Protein AF-A0A2V9QBA8-F1 (afdb_monomer_lite)

Radius of gyration: 18.26 Å; chains: 1; bounding box: 28×18×67 Å

Sequence (80 aa):
MVWIGNSGEAQTRMLTFIDTRVVELKLQWLNEKLVYGSVWWGRIVATDFIFDVQRGTFIYREMADCGAVVQPCQRGGDFR

Structure (mmCIF, N/CA/C/O backbone):
data_AF-A0A2V9QBA8-F1
#
_entry.id   AF-A0A2V9QBA8-F1
#
loop_
_atom_site.group_PDB
_atom_site.id
_atom_site.type_symbol
_atom_site.label_atom_id
_atom_site.label_alt_id
_atom_site.label_comp_id
_atom_site.label_asym_id
_atom_site.label_entity_id
_atom_site.label_seq_id
_atom_site.pdbx_PDB_ins_code
_atom_site.Cartn_x
_atom_site.Cartn_y
_atom_site.Cartn_z
_atom_site.occupancy
_atom_site.B_iso_or_equiv
_atom_site.auth_seq_id
_atom_site.auth_comp_id
_atom_site.auth_asym_id
_atom_site.auth_atom_id
_atom_site.pdbx_PDB_model_num
ATOM 1 N N . MET A 1 1 ? 7.418 -0.641 7.949 1.00 63.47 1 MET A N 1
ATOM 2 C CA . MET A 1 1 ? 6.153 -0.893 8.679 1.00 63.47 1 MET A CA 1
ATOM 3 C C . MET A 1 1 ? 5.443 0.434 8.835 1.00 63.47 1 MET A C 1
ATOM 5 O O . MET A 1 1 ? 6.109 1.386 9.223 1.00 63.47 1 MET A O 1
ATOM 9 N N . VAL A 1 2 ? 4.149 0.512 8.513 1.00 76.81 2 VAL A N 1
ATOM 10 C CA . VAL A 1 2 ? 3.358 1.734 8.716 1.00 76.81 2 VAL A CA 1
ATOM 11 C C . VAL A 1 2 ? 2.042 1.432 9.420 1.00 76.81 2 VAL A C 1
ATOM 13 O O . VAL A 1 2 ? 1.361 0.459 9.097 1.00 76.81 2 VAL A O 1
ATOM 16 N N . TRP A 1 3 ? 1.706 2.289 10.380 1.00 74.50 3 TRP A N 1
ATOM 17 C CA . TRP A 1 3 ? 0.454 2.267 11.123 1.00 74.50 3 TRP A CA 1
ATOM 18 C C . TRP A 1 3 ? -0.513 3.288 10.532 1.00 74.50 3 TRP A C 1
ATOM 20 O O . TRP A 1 3 ? -0.152 4.447 10.337 1.00 74.50 3 TRP A O 1
ATOM 30 N N . ILE A 1 4 ? -1.736 2.853 10.249 1.00 75.69 4 ILE A N 1
ATOM 31 C CA . ILE A 1 4 ? -2.810 3.683 9.703 1.00 75.69 4 ILE A CA 1
ATOM 32 C C . ILE A 1 4 ? -4.004 3.570 10.647 1.00 75.69 4 ILE A C 1
ATOM 34 O O . ILE A 1 4 ? -4.443 2.465 10.956 1.00 75.69 4 ILE A O 1
ATOM 38 N N . GLY A 1 5 ? -4.536 4.698 11.109 1.00 66.00 5 GLY A N 1
ATOM 39 C CA . GLY A 1 5 ? -5.696 4.723 11.997 1.00 66.00 5 GLY A CA 1
ATOM 40 C C . GLY A 1 5 ? -6.426 6.059 11.943 1.00 66.00 5 GLY A C 1
ATOM 41 O O . GLY A 1 5 ? -5.820 7.085 11.638 1.00 66.00 5 GLY A O 1
ATOM 42 N N . ASN A 1 6 ? -7.728 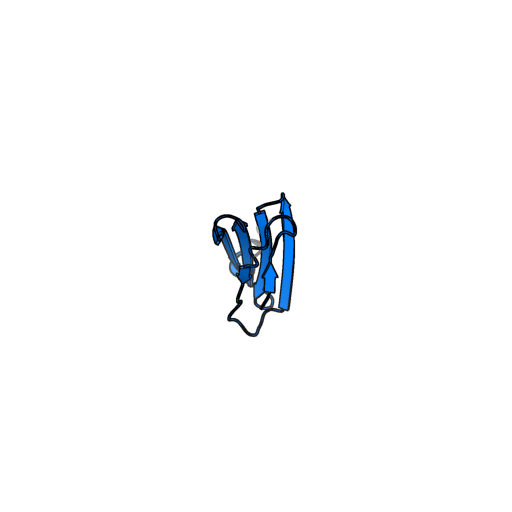6.027 12.228 1.00 64.31 6 ASN A N 1
ATOM 43 C CA . ASN A 1 6 ? -8.585 7.205 12.361 1.00 64.31 6 ASN A CA 1
ATOM 44 C C . ASN A 1 6 ? -8.855 7.461 13.861 1.00 64.31 6 ASN A C 1
ATOM 46 O O . ASN A 1 6 ? -9.054 6.513 14.620 1.00 64.31 6 ASN A O 1
ATOM 50 N N . SER A 1 7 ? -8.832 8.722 14.308 1.00 62.91 7 SER A N 1
ATOM 51 C CA . SER A 1 7 ? -8.933 9.092 15.730 1.00 62.91 7 SER A CA 1
ATOM 52 C C . SER A 1 7 ? -10.338 8.946 16.325 1.00 62.91 7 SER A C 1
ATOM 54 O O . SER A 1 7 ? -10.476 9.019 17.542 1.00 62.91 7 SER A O 1
ATOM 56 N N . GLY A 1 8 ? -11.375 8.779 15.495 1.00 61.62 8 GLY A N 1
ATOM 57 C CA . GLY A 1 8 ? -12.771 8.689 15.947 1.00 61.62 8 GLY A CA 1
ATOM 58 C C . GLY A 1 8 ? -13.179 7.324 16.513 1.00 61.62 8 GLY A C 1
ATOM 59 O O . GLY A 1 8 ? -14.088 7.250 17.332 1.00 61.62 8 GLY A O 1
ATOM 60 N N . GLU A 1 9 ? -12.500 6.249 16.108 1.00 57.94 9 GLU A N 1
ATOM 61 C CA . GLU A 1 9 ? -12.775 4.879 16.544 1.00 57.94 9 GLU A CA 1
ATOM 62 C C . GLU A 1 9 ? -11.484 4.071 16.338 1.00 57.94 9 GLU A C 1
ATOM 64 O O . GLU A 1 9 ? -11.009 3.924 15.214 1.00 57.94 9 GLU A O 1
ATOM 69 N N . ALA A 1 10 ? -10.855 3.638 17.432 1.00 55.59 10 ALA A N 1
ATOM 70 C CA . ALA A 1 10 ? -9.444 3.242 17.530 1.00 55.59 10 ALA A CA 1
ATOM 71 C C . ALA A 1 10 ? -9.065 1.914 16.830 1.00 55.59 10 ALA A C 1
ATOM 73 O O . ALA A 1 10 ? -8.411 1.052 17.418 1.00 55.59 10 ALA A O 1
ATOM 74 N N . GLN A 1 11 ? -9.459 1.710 15.574 1.00 65.06 11 GLN A N 1
ATOM 75 C CA . GLN A 1 11 ? -8.976 0.591 14.772 1.00 65.06 11 GLN A CA 1
ATOM 76 C C . GLN A 1 11 ? -7.702 0.992 14.034 1.00 65.06 11 GLN A C 1
ATOM 78 O O . GLN A 1 11 ? -7.722 1.444 12.890 1.00 65.06 11 GLN A O 1
ATOM 83 N N . THR A 1 12 ? -6.569 0.803 14.704 1.00 68.12 12 THR A N 1
ATOM 84 C CA . THR A 1 12 ? -5.257 0.911 14.068 1.00 68.12 12 THR A CA 1
ATOM 85 C C . THR A 1 12 ? -5.009 -0.333 13.217 1.00 68.12 12 THR A C 1
ATOM 87 O O . THR A 1 12 ? -5.111 -1.468 13.690 1.00 68.12 12 THR A O 1
ATOM 90 N N . ARG A 1 13 ? -4.668 -0.136 11.945 1.00 76.12 13 ARG A N 1
ATOM 91 C CA . ARG A 1 13 ? -4.280 -1.189 11.006 1.00 76.12 13 ARG A CA 1
ATOM 92 C C . ARG A 1 13 ? -2.801 -1.057 10.670 1.00 76.12 13 ARG A C 1
ATOM 94 O O . ARG A 1 13 ? -2.279 0.046 10.514 1.00 76.12 13 ARG A O 1
ATOM 101 N N . MET A 1 14 ? -2.128 -2.198 10.577 1.00 79.50 14 MET A N 1
ATOM 102 C CA . MET A 1 14 ? -0.710 -2.269 10.247 1.00 79.50 14 MET A CA 1
ATOM 103 C C . MET A 1 14 ? -0.546 -2.721 8.802 1.00 79.50 14 MET A C 1
ATOM 105 O O . MET A 1 14 ? -1.015 -3.796 8.432 1.00 79.50 14 MET A O 1
ATOM 109 N N . LEU A 1 15 ? 0.154 -1.916 8.005 1.00 80.94 15 LEU A N 1
ATOM 110 C CA . LEU A 1 15 ? 0.640 -2.318 6.693 1.00 80.94 15 LEU A CA 1
ATOM 111 C C . LEU A 1 15 ? 2.127 -2.670 6.784 1.00 80.94 15 LEU A C 1
ATOM 113 O O . LEU A 1 15 ? 2.971 -1.872 7.218 1.00 80.94 15 LEU A O 1
ATOM 117 N N . THR A 1 16 ? 2.444 -3.886 6.347 1.00 79.81 16 THR A N 1
ATOM 118 C CA . THR A 1 16 ? 3.812 -4.402 6.291 1.00 79.81 16 THR A CA 1
ATOM 119 C C . THR A 1 16 ? 4.257 -4.492 4.840 1.00 79.81 16 THR A C 1
ATOM 121 O O . THR A 1 16 ? 3.664 -5.211 4.041 1.00 79.81 16 THR A O 1
ATOM 124 N N . PHE A 1 17 ? 5.330 -3.776 4.520 1.00 79.56 17 PHE A N 1
ATOM 125 C CA . PHE A 1 17 ? 6.032 -3.867 3.244 1.00 79.56 17 PHE A CA 1
ATOM 126 C C . PHE A 1 17 ? 7.235 -4.793 3.459 1.00 79.56 17 PHE A C 1
ATOM 128 O O . PHE A 1 17 ? 8.028 -4.546 4.366 1.00 79.56 17 PHE A O 1
ATOM 135 N N . ILE A 1 18 ? 7.310 -5.892 2.701 1.00 73.12 18 ILE A N 1
ATOM 136 C CA . ILE A 1 18 ? 8.269 -6.992 2.937 1.00 73.12 18 ILE A CA 1
ATOM 137 C C . ILE A 1 18 ? 9.586 -6.782 2.161 1.00 73.12 18 ILE A C 1
ATOM 139 O O . ILE A 1 18 ? 10.574 -7.461 2.423 1.00 73.12 18 ILE A O 1
ATOM 143 N N . ASP A 1 19 ? 9.640 -5.808 1.249 1.00 70.69 19 ASP A N 1
ATOM 144 C CA . ASP A 1 19 ? 10.849 -5.505 0.479 1.00 70.69 19 ASP A CA 1
ATOM 145 C C . ASP A 1 19 ? 11.753 -4.497 1.211 1.00 70.69 19 ASP A C 1
ATOM 147 O O . ASP A 1 19 ? 11.295 -3.475 1.728 1.00 70.69 19 ASP A O 1
ATOM 151 N N . THR A 1 20 ? 13.053 -4.779 1.238 1.00 60.88 20 THR A N 1
ATOM 152 C CA . THR A 1 20 ? 14.089 -3.948 1.866 1.00 60.88 20 THR A CA 1
ATOM 153 C C . THR A 1 20 ? 14.552 -2.780 0.990 1.00 60.88 20 THR A C 1
ATOM 155 O O . THR A 1 20 ? 15.342 -1.959 1.451 1.00 60.88 20 THR A O 1
ATOM 158 N N . ARG A 1 21 ? 14.063 -2.667 -0.253 1.00 69.56 21 ARG A N 1
ATOM 159 C CA . ARG A 1 21 ? 14.417 -1.616 -1.223 1.00 69.56 21 ARG A CA 1
ATOM 160 C C . ARG A 1 21 ? 13.339 -0.552 -1.401 1.00 69.56 21 ARG A C 1
ATOM 162 O O . ARG A 1 21 ? 13.316 0.109 -2.437 1.00 69.56 21 ARG A O 1
ATOM 169 N N . VAL A 1 22 ? 12.440 -0.382 -0.432 1.00 71.62 22 VAL A N 1
ATOM 170 C CA . VAL A 1 22 ? 11.506 0.752 -0.458 1.00 71.62 22 VAL A CA 1
ATOM 171 C C . VAL A 1 22 ? 12.322 2.042 -0.443 1.00 71.62 22 VAL A C 1
ATOM 173 O O . VAL A 1 22 ? 12.960 2.367 0.556 1.00 71.62 22 VAL A O 1
ATOM 176 N N . VAL A 1 23 ? 12.323 2.748 -1.569 1.00 77.50 23 VAL A N 1
ATOM 177 C CA . VAL A 1 23 ? 13.010 4.035 -1.726 1.00 77.50 23 VAL A CA 1
ATOM 178 C C . VAL A 1 23 ? 12.121 5.151 -1.212 1.00 77.50 23 VAL A C 1
ATOM 180 O O . VAL A 1 23 ? 12.584 6.046 -0.514 1.00 77.50 23 VAL A O 1
ATOM 183 N N . GLU A 1 24 ? 10.832 5.073 -1.527 1.00 84.69 24 GLU A N 1
ATOM 184 C CA . GLU A 1 24 ? 9.867 6.093 -1.162 1.00 84.69 24 GLU A CA 1
ATOM 185 C C . GLU A 1 24 ? 8.516 5.455 -0.855 1.00 84.69 24 GLU A C 1
ATOM 187 O O . GLU A 1 24 ? 8.084 4.506 -1.514 1.00 84.69 24 GLU A O 1
ATOM 192 N N . LEU A 1 25 ? 7.853 5.987 0.168 1.00 88.00 25 LEU A N 1
ATOM 193 C CA . LEU A 1 25 ? 6.486 5.647 0.518 1.00 88.00 25 LEU A CA 1
ATOM 194 C C . LEU A 1 25 ? 5.692 6.939 0.667 1.00 88.00 25 LEU A C 1
ATOM 196 O O . LEU A 1 25 ? 5.959 7.740 1.563 1.00 88.00 25 LEU A O 1
ATOM 200 N N . LYS A 1 26 ? 4.676 7.104 -0.175 1.00 91.06 26 LYS A N 1
ATOM 201 C CA . LYS A 1 26 ? 3.708 8.191 -0.079 1.00 91.06 26 LYS A CA 1
ATOM 202 C C . LYS A 1 26 ? 2.389 7.642 0.437 1.00 91.06 26 LYS A C 1
ATOM 204 O O . LYS A 1 26 ? 1.899 6.639 -0.072 1.00 91.06 26 LYS A O 1
ATOM 209 N N . LEU A 1 27 ? 1.807 8.314 1.424 1.00 91.69 27 LEU A N 1
ATOM 210 C CA . LEU A 1 27 ? 0.488 7.995 1.965 1.00 91.69 27 LEU A CA 1
ATOM 211 C C . LEU A 1 27 ? -0.353 9.261 2.040 1.00 91.69 27 LEU A C 1
ATOM 213 O O . LEU A 1 27 ? 0.130 10.307 2.473 1.00 91.69 27 LEU A O 1
ATOM 217 N N . GLN A 1 28 ? -1.610 9.160 1.625 1.00 93.38 28 GLN A N 1
ATOM 218 C CA . GLN A 1 28 ? -2.544 10.275 1.629 1.00 93.38 28 GLN A CA 1
ATOM 219 C C . GLN A 1 28 ? -3.958 9.775 1.919 1.00 93.38 28 GLN A C 1
ATOM 221 O O . GLN A 1 28 ? -4.448 8.852 1.272 1.00 93.38 28 GLN A O 1
ATOM 226 N N . TRP A 1 29 ? -4.634 10.408 2.874 1.00 93.06 29 TRP A N 1
ATOM 227 C CA . TRP A 1 29 ? -6.062 10.188 3.080 1.00 93.06 29 TRP A CA 1
ATOM 228 C C . TRP A 1 29 ? -6.845 10.740 1.888 1.00 93.06 29 TRP A C 1
ATOM 230 O O . TRP A 1 29 ? -6.675 11.901 1.515 1.00 93.06 29 TRP A O 1
ATOM 240 N N . LEU A 1 30 ? -7.691 9.903 1.287 1.00 93.25 30 LEU A N 1
ATOM 241 C CA . LEU A 1 30 ? -8.640 10.321 0.252 1.00 93.25 30 LEU A CA 1
ATOM 242 C C . LEU A 1 30 ? -9.965 10.785 0.869 1.00 93.25 30 LEU A C 1
ATOM 244 O O . LEU A 1 30 ? -10.640 11.641 0.309 1.00 93.25 30 LEU A O 1
ATOM 248 N N . ASN A 1 31 ? -10.331 10.201 2.012 1.00 91.56 31 ASN A N 1
ATOM 249 C CA . ASN A 1 31 ? -11.457 10.579 2.868 1.00 91.56 31 ASN A CA 1
ATOM 250 C C . ASN A 1 31 ? -11.243 9.972 4.271 1.00 91.56 31 ASN A C 1
ATOM 252 O O . ASN A 1 31 ? -10.146 9.520 4.582 1.00 91.56 31 ASN A O 1
ATOM 256 N N . GLU A 1 32 ? -12.273 9.909 5.115 1.00 88.56 32 GLU A N 1
ATOM 257 C CA . GLU A 1 32 ? -12.190 9.404 6.495 1.00 88.56 32 GLU A CA 1
ATOM 258 C C . GLU A 1 32 ? -11.935 7.887 6.602 1.00 88.56 32 GLU A C 1
ATOM 260 O O . GLU A 1 32 ? -11.684 7.371 7.695 1.00 88.56 32 GLU A O 1
ATOM 265 N N . LYS A 1 33 ? -12.046 7.156 5.488 1.00 90.75 33 LYS A N 1
ATOM 266 C CA . LYS A 1 33 ? -12.024 5.685 5.434 1.00 90.75 33 LYS A CA 1
ATOM 267 C C . LYS A 1 33 ? -10.990 5.126 4.465 1.00 90.75 33 LYS A C 1
ATOM 269 O O . LYS A 1 33 ? -10.578 3.982 4.625 1.00 90.75 33 LYS A O 1
ATOM 274 N N . LEU A 1 34 ? -10.587 5.899 3.462 1.00 93.00 34 LEU A N 1
ATOM 275 C CA . LEU A 1 34 ? -9.7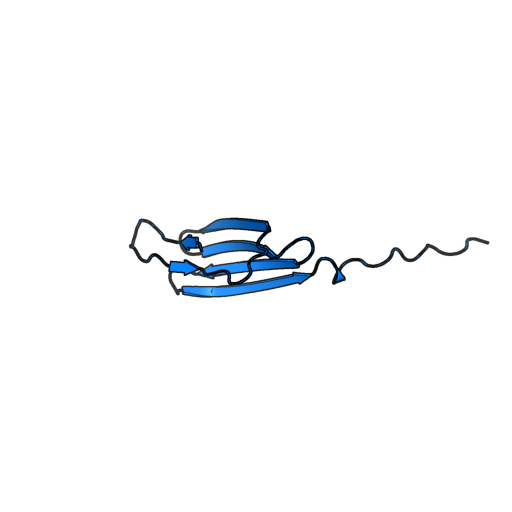35 5.456 2.368 1.00 93.00 34 LEU A CA 1
ATOM 276 C C . LEU A 1 34 ? -8.371 6.131 2.438 1.00 93.00 34 LEU A C 1
ATOM 278 O O . LEU A 1 34 ? -8.268 7.359 2.486 1.00 93.00 34 LEU A O 1
ATOM 282 N N . VAL A 1 35 ? -7.325 5.316 2.353 1.00 93.75 35 VAL A N 1
ATOM 283 C CA . VAL A 1 35 ? -5.941 5.773 2.228 1.00 93.75 35 VAL A CA 1
ATOM 284 C C . VAL A 1 35 ? -5.402 5.358 0.874 1.00 93.75 35 VAL A C 1
ATOM 286 O O . VAL A 1 35 ? -5.373 4.174 0.543 1.00 93.75 35 VAL A O 1
ATOM 289 N N . TYR A 1 36 ? -4.951 6.344 0.111 1.00 94.75 36 TYR A N 1
ATOM 290 C CA . TYR A 1 36 ? -4.076 6.130 -1.025 1.00 94.75 36 TYR A CA 1
ATOM 291 C C . TYR A 1 36 ? -2.651 5.890 -0.534 1.00 94.75 36 TYR A C 1
ATOM 293 O O . TYR A 1 36 ? -2.155 6.620 0.332 1.00 94.75 36 TYR A O 1
ATOM 301 N N . GLY A 1 37 ? -1.980 4.905 -1.119 1.00 92.88 37 GLY A N 1
ATOM 302 C CA . GLY A 1 37 ? -0.560 4.685 -0.919 1.00 92.88 37 GLY A CA 1
ATOM 303 C C . GLY A 1 37 ? 0.171 4.400 -2.217 1.00 92.88 37 GLY A C 1
ATOM 304 O O . GLY A 1 37 ? -0.362 3.742 -3.102 1.00 92.88 37 GLY A O 1
ATOM 305 N N . SER A 1 38 ? 1.403 4.889 -2.299 1.00 91.88 38 SER A N 1
ATOM 306 C CA . SER A 1 38 ? 2.329 4.627 -3.397 1.00 91.88 38 SER A CA 1
ATOM 307 C C . SER A 1 38 ? 3.669 4.206 -2.820 1.00 91.88 38 SER A C 1
ATOM 309 O O . SER A 1 38 ? 4.233 4.913 -1.979 1.00 91.88 38 SER A O 1
ATOM 311 N N . VAL A 1 39 ? 4.156 3.040 -3.231 1.00 90.56 39 VAL A N 1
ATOM 312 C CA . VAL A 1 39 ? 5.426 2.465 -2.781 1.00 90.56 39 VAL A CA 1
ATOM 313 C C . VAL A 1 39 ? 6.370 2.361 -3.961 1.00 90.56 39 VAL A C 1
ATOM 315 O O . VAL A 1 39 ? 6.050 1.682 -4.931 1.00 90.56 39 VAL A O 1
ATOM 318 N N . TRP A 1 40 ? 7.547 2.965 -3.861 1.00 89.06 40 TRP A N 1
ATOM 319 C CA . TRP A 1 40 ? 8.614 2.826 -4.848 1.00 89.06 40 TRP A CA 1
ATOM 320 C C . TRP A 1 40 ? 9.600 1.744 -4.416 1.00 89.06 40 TRP A C 1
ATOM 322 O O . TRP A 1 40 ? 10.342 1.909 -3.446 1.00 89.06 40 TRP A O 1
ATOM 332 N N . TRP A 1 41 ? 9.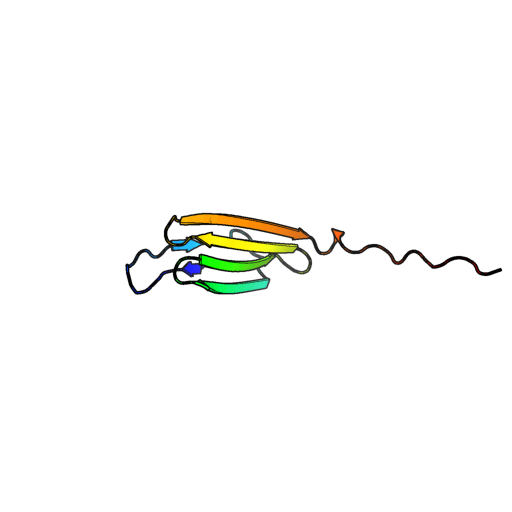627 0.635 -5.152 1.00 85.94 41 TRP A N 1
ATOM 333 C CA . TRP A 1 41 ? 10.490 -0.525 -4.914 1.00 85.94 41 TRP A CA 1
ATOM 334 C C . TRP A 1 41 ? 11.805 -0.385 -5.690 1.00 85.94 41 TRP A C 1
ATOM 336 O O . TRP A 1 41 ? 12.119 -1.159 -6.596 1.00 85.94 41 TRP A O 1
ATOM 346 N N . GLY A 1 42 ? 12.571 0.660 -5.390 1.00 82.75 42 GLY A N 1
ATOM 347 C CA . GLY A 1 42 ? 13.753 1.022 -6.167 1.00 82.75 42 GLY A CA 1
ATOM 348 C C . GLY A 1 42 ? 13.457 2.125 -7.179 1.00 82.75 42 GLY A C 1
ATOM 349 O O . GLY A 1 42 ? 12.826 3.125 -6.854 1.00 82.75 42 GLY A O 1
ATOM 350 N N . ARG A 1 43 ? 13.979 1.973 -8.403 1.00 74.69 43 ARG A N 1
ATOM 351 C CA . ARG A 1 43 ? 14.052 3.068 -9.387 1.00 74.69 43 ARG A CA 1
ATOM 352 C C . ARG A 1 43 ? 12.990 3.020 -10.485 1.00 74.69 43 ARG A C 1
ATOM 354 O O . ARG A 1 43 ? 12.678 4.058 -11.053 1.00 74.69 43 ARG A O 1
ATOM 361 N N . ILE A 1 44 ? 12.487 1.831 -10.814 1.00 81.19 44 ILE A N 1
ATOM 362 C CA . ILE A 1 44 ? 11.593 1.628 -11.968 1.00 81.19 44 ILE A CA 1
ATOM 363 C C . ILE A 1 44 ? 10.287 0.923 -11.615 1.00 81.19 44 ILE A C 1
ATOM 365 O O . ILE A 1 44 ? 9.404 0.864 -12.456 1.00 81.19 44 ILE A O 1
ATOM 369 N N . VAL A 1 45 ? 10.145 0.406 -10.394 1.00 86.88 45 VAL A N 1
ATOM 370 C CA . VAL A 1 45 ? 8.946 -0.324 -9.984 1.00 86.88 45 VAL A CA 1
ATOM 371 C C . VAL A 1 45 ? 8.234 0.455 -8.892 1.00 86.88 45 VAL A C 1
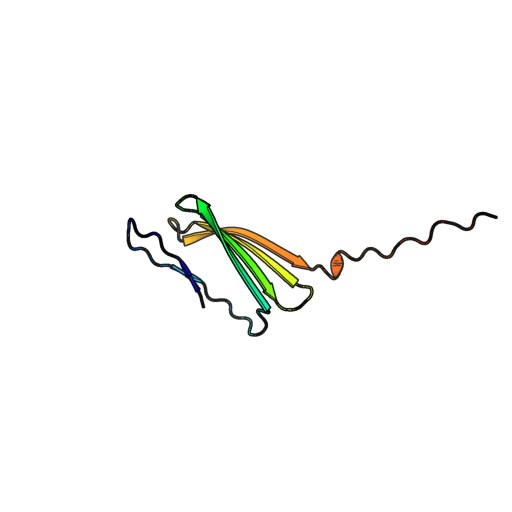ATOM 373 O O . VAL A 1 45 ? 8.845 0.795 -7.877 1.00 86.88 45 VAL A O 1
ATOM 376 N N . ALA A 1 46 ? 6.940 0.686 -9.081 1.00 89.38 46 ALA A N 1
ATOM 377 C CA . ALA A 1 46 ? 6.062 1.272 -8.085 1.00 89.38 46 ALA A CA 1
ATOM 378 C C . ALA A 1 46 ? 4.830 0.387 -7.847 1.00 89.38 46 ALA A C 1
ATOM 380 O O . ALA A 1 46 ? 4.444 -0.438 -8.675 1.00 89.38 46 ALA A O 1
ATOM 381 N N . THR A 1 47 ? 4.211 0.518 -6.682 1.00 91.19 47 THR A N 1
ATOM 382 C CA . THR A 1 47 ? 2.895 -0.055 -6.399 1.00 91.19 47 THR A CA 1
ATOM 383 C C . THR A 1 47 ? 2.003 1.012 -5.817 1.00 91.19 47 THR A C 1
ATOM 385 O O . THR A 1 47 ? 2.275 1.513 -4.726 1.00 91.19 47 THR A O 1
ATOM 388 N N . ASP A 1 48 ? 0.915 1.282 -6.519 1.00 93.12 48 ASP A N 1
ATOM 389 C CA . ASP A 1 48 ? -0.140 2.171 -6.072 1.00 93.12 48 ASP A CA 1
ATOM 390 C C . ASP A 1 48 ? -1.299 1.338 -5.530 1.00 93.12 48 ASP A C 1
ATOM 392 O O . ASP A 1 48 ? -1.634 0.270 -6.049 1.00 93.12 48 ASP A O 1
ATOM 396 N N . PHE A 1 49 ? -1.902 1.789 -4.439 1.00 93.94 49 PHE A N 1
ATOM 397 C CA . PHE A 1 49 ? -3.010 1.091 -3.808 1.00 93.94 49 PHE A CA 1
ATOM 398 C C . PHE A 1 49 ? -3.983 2.055 -3.140 1.00 93.94 49 PHE A C 1
ATOM 400 O O . PHE A 1 49 ? -3.626 3.157 -2.725 1.00 93.94 49 PHE A O 1
ATOM 407 N N . ILE A 1 50 ? -5.224 1.596 -2.986 1.00 95.56 50 ILE A N 1
ATOM 408 C CA . ILE A 1 50 ? -6.216 2.231 -2.123 1.00 95.56 50 ILE A CA 1
ATOM 409 C C . ILE A 1 50 ? -6.658 1.206 -1.089 1.00 95.56 50 ILE A C 1
ATOM 411 O O . ILE A 1 50 ? -7.132 0.114 -1.423 1.00 95.56 50 ILE A O 1
ATOM 415 N N . PHE A 1 51 ? -6.491 1.570 0.174 1.00 93.81 51 PHE A N 1
ATOM 416 C CA . PHE A 1 51 ? -6.827 0.744 1.319 1.00 93.81 51 PHE A CA 1
ATOM 417 C C . PHE A 1 51 ? -8.052 1.312 2.038 1.00 93.81 51 PHE A C 1
ATOM 419 O O . PHE A 1 51 ? -8.048 2.470 2.457 1.00 93.81 51 PHE A O 1
ATOM 426 N N . ASP A 1 52 ? -9.091 0.491 2.183 1.00 92.62 52 ASP A N 1
ATOM 427 C CA . ASP A 1 52 ? -10.237 0.780 3.041 1.00 92.62 52 ASP A CA 1
ATOM 428 C C . ASP A 1 52 ? -9.877 0.404 4.481 1.00 92.6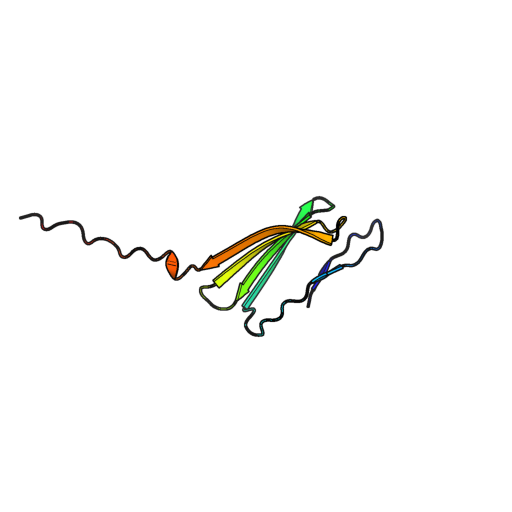2 52 ASP A C 1
ATOM 430 O O . ASP A 1 52 ? -9.785 -0.774 4.834 1.00 92.62 52 ASP A O 1
ATOM 434 N N . VAL A 1 53 ? -9.659 1.420 5.314 1.00 89.31 53 VAL A N 1
ATOM 435 C CA . VAL A 1 53 ? -9.255 1.283 6.718 1.00 89.31 53 VAL A CA 1
ATOM 436 C C . VAL A 1 53 ? -10.378 0.684 7.566 1.00 89.31 53 VAL A C 1
ATOM 438 O O . VAL A 1 53 ? -10.096 -0.064 8.503 1.00 89.31 53 VAL A O 1
ATOM 441 N N . GLN A 1 54 ? -11.641 0.960 7.222 1.00 87.19 54 GLN A N 1
ATOM 442 C CA . GLN A 1 54 ? -12.802 0.451 7.952 1.00 87.19 54 GLN A CA 1
ATOM 443 C C . GLN A 1 54 ? -12.987 -1.050 7.707 1.00 87.19 54 GLN A C 1
ATOM 445 O O . GLN A 1 54 ? -13.250 -1.808 8.640 1.00 87.19 54 GLN A O 1
ATOM 450 N N . ARG A 1 55 ? -12.839 -1.487 6.453 1.00 88.88 55 ARG A N 1
ATOM 451 C CA . ARG A 1 55 ? -12.987 -2.897 6.058 1.00 88.88 55 ARG A CA 1
ATOM 452 C C . ARG A 1 55 ? -11.699 -3.704 6.195 1.00 88.88 55 ARG A C 1
ATOM 454 O O . ARG A 1 55 ? -11.757 -4.927 6.253 1.00 88.88 55 ARG A O 1
ATOM 461 N N . GLY A 1 56 ? -10.547 -3.040 6.255 1.00 89.38 56 GLY A N 1
ATOM 462 C CA . GLY A 1 56 ? -9.236 -3.685 6.282 1.00 89.38 56 GLY A CA 1
ATOM 463 C C . GLY A 1 56 ? -8.856 -4.341 4.951 1.00 89.38 56 GLY A C 1
ATOM 464 O O . GLY A 1 56 ? -8.102 -5.311 4.944 1.00 89.38 56 GLY A O 1
ATOM 465 N N . THR A 1 57 ? -9.393 -3.852 3.831 1.00 91.50 57 THR A N 1
ATOM 466 C CA . THR A 1 57 ? -9.239 -4.472 2.507 1.00 91.50 57 THR A CA 1
ATOM 467 C C . THR A 1 57 ? -8.664 -3.497 1.492 1.00 91.50 57 THR A C 1
ATOM 469 O O . THR A 1 57 ? -9.027 -2.322 1.471 1.00 91.50 57 THR A O 1
ATOM 472 N N . PHE A 1 58 ? -7.826 -3.998 0.587 1.00 92.69 58 PHE A N 1
ATOM 473 C CA . PHE A 1 58 ? -7.436 -3.248 -0.604 1.00 92.69 58 PHE A CA 1
ATOM 474 C C . PHE A 1 58 ? -8.590 -3.250 -1.603 1.00 92.69 58 PHE A C 1
ATOM 476 O O . PHE A 1 58 ? -9.041 -4.316 -2.017 1.00 92.69 58 PHE A O 1
ATOM 483 N N . ILE A 1 59 ? -9.060 -2.065 -1.983 1.00 95.88 59 ILE A N 1
ATOM 484 C CA . ILE A 1 59 ? -10.088 -1.907 -3.025 1.00 95.88 59 ILE A CA 1
ATOM 485 C C . ILE A 1 59 ? -9.467 -1.625 -4.396 1.00 95.88 59 ILE A C 1
ATOM 487 O O . ILE A 1 59 ? -10.115 -1.801 -5.421 1.00 95.88 59 ILE A O 1
ATOM 491 N N . TYR A 1 60 ? -8.199 -1.215 -4.404 1.00 94.94 60 TYR A N 1
ATOM 492 C CA . TYR A 1 60 ? -7.383 -1.051 -5.596 1.00 94.94 60 TYR A CA 1
ATOM 493 C C . TYR A 1 60 ? -5.928 -1.374 -5.262 1.00 94.94 60 TYR A C 1
ATOM 495 O O . TYR A 1 60 ? -5.449 -1.050 -4.169 1.00 94.94 60 TYR A O 1
ATOM 503 N N . ARG A 1 61 ? -5.237 -2.015 -6.205 1.00 93.81 61 ARG A N 1
ATOM 504 C CA . ARG A 1 61 ? -3.804 -2.289 -6.144 1.00 93.81 61 ARG A CA 1
ATOM 505 C C . ARG A 1 61 ? -3.282 -2.524 -7.555 1.00 93.81 61 ARG A C 1
ATOM 507 O O . ARG A 1 61 ? -3.731 -3.455 -8.217 1.00 93.81 61 ARG A O 1
ATOM 514 N N . GLU A 1 62 ? -2.307 -1.735 -7.970 1.00 92.44 62 GLU A N 1
ATOM 515 C CA . GLU A 1 62 ? -1.661 -1.858 -9.272 1.00 92.44 62 GLU A CA 1
ATOM 516 C C . GLU A 1 62 ? -0.148 -1.741 -9.120 1.00 92.44 62 GLU A C 1
ATOM 518 O O . GLU A 1 62 ? 0.358 -0.986 -8.289 1.00 92.44 62 GLU A O 1
ATOM 523 N N . MET A 1 63 ? 0.577 -2.538 -9.898 1.00 89.56 63 MET A N 1
ATOM 524 C CA . MET A 1 63 ? 2.031 -2.516 -9.938 1.00 89.56 63 MET A CA 1
ATOM 525 C C . MET A 1 63 ? 2.458 -1.901 -11.264 1.00 89.56 63 MET A C 1
ATOM 527 O O . MET A 1 63 ? 2.152 -2.444 -12.322 1.00 89.56 63 MET A O 1
ATOM 531 N N . ALA A 1 64 ? 3.162 -0.777 -11.191 1.00 83.88 64 ALA A N 1
ATOM 532 C CA . ALA A 1 64 ? 3.708 -0.091 -12.346 1.00 83.88 64 ALA A CA 1
ATOM 533 C C . ALA A 1 64 ? 5.180 -0.476 -12.520 1.00 83.88 64 ALA A C 1
ATOM 535 O O . ALA A 1 64 ? 5.987 -0.308 -11.605 1.00 83.88 64 ALA A O 1
ATOM 536 N N . ASP A 1 65 ? 5.526 -0.974 -13.705 1.00 83.12 65 ASP A N 1
ATOM 537 C CA . ASP A 1 65 ? 6.910 -1.153 -14.140 1.00 83.12 65 ASP A CA 1
ATOM 538 C C . ASP A 1 65 ? 7.243 -0.085 -15.188 1.00 83.12 65 ASP A C 1
ATOM 540 O O . ASP A 1 65 ? 6.959 -0.225 -16.380 1.00 83.12 65 ASP A O 1
ATOM 544 N N . CYS A 1 66 ? 7.854 1.007 -14.737 1.00 68.00 66 CYS A N 1
ATOM 545 C CA . CYS A 1 66 ? 8.298 2.109 -15.585 1.00 68.00 66 CYS A CA 1
ATOM 546 C C . CYS A 1 66 ? 9.420 1.702 -16.557 1.00 68.00 66 CYS A C 1
ATOM 548 O O . CYS A 1 66 ? 9.697 2.449 -17.493 1.00 68.00 66 CYS A O 1
ATOM 550 N N . GLY A 1 67 ? 10.063 0.540 -16.379 1.00 65.50 67 GLY A N 1
ATOM 551 C CA . GLY A 1 67 ? 11.008 -0.017 -17.349 1.00 65.50 67 GLY A CA 1
ATOM 552 C C . GLY A 1 67 ? 10.314 -0.569 -18.596 1.00 65.50 67 GLY A C 1
ATOM 553 O O . GLY A 1 67 ? 10.846 -0.449 -19.698 1.00 65.50 67 GLY A O 1
ATOM 554 N N . ALA A 1 68 ? 9.100 -1.104 -18.446 1.00 61.75 68 ALA A N 1
ATOM 555 C CA . ALA A 1 68 ? 8.308 -1.649 -19.551 1.00 61.75 68 ALA A CA 1
ATOM 556 C C . ALA A 1 68 ? 7.652 -0.563 -20.427 1.00 61.75 68 ALA A C 1
ATOM 558 O O . ALA A 1 68 ? 7.301 -0.823 -21.577 1.00 61.75 68 ALA A O 1
ATOM 559 N N . VAL A 1 69 ? 7.502 0.660 -19.905 1.00 58.72 69 VAL A N 1
ATOM 560 C CA . VAL A 1 69 ? 6.841 1.787 -20.595 1.00 58.72 69 VAL A CA 1
ATOM 561 C C . VAL A 1 69 ? 7.809 2.580 -21.490 1.00 58.72 69 VAL A C 1
ATOM 563 O O . VAL A 1 69 ? 7.391 3.476 -22.223 1.00 58.72 69 VAL A O 1
ATOM 566 N N . VAL A 1 70 ? 9.103 2.238 -21.512 1.00 58.69 70 VAL A N 1
ATOM 567 C CA . VAL A 1 70 ? 10.064 2.847 -22.443 1.00 58.69 70 VAL A CA 1
ATOM 568 C C . VAL A 1 70 ? 9.825 2.291 -23.849 1.00 58.69 70 VAL A C 1
ATOM 570 O O . VAL A 1 70 ? 10.472 1.341 -24.283 1.00 58.69 70 VAL A O 1
ATOM 573 N N . GLN A 1 71 ? 8.887 2.887 -24.588 1.00 56.25 71 GLN A N 1
ATOM 574 C CA . GLN A 1 71 ? 8.833 2.682 -26.030 1.00 56.25 71 GLN A CA 1
ATOM 575 C C . GLN A 1 71 ? 10.059 3.361 -26.654 1.00 56.25 71 GLN A C 1
ATOM 577 O O . GLN A 1 71 ? 10.240 4.570 -26.473 1.00 56.25 71 GLN A O 1
ATOM 582 N N . PRO A 1 72 ? 10.922 2.628 -27.380 1.00 61.31 72 PRO A N 1
ATOM 583 C CA . PRO A 1 72 ? 11.984 3.264 -28.137 1.00 61.31 72 PRO A CA 1
ATOM 584 C C . PRO A 1 72 ? 11.348 4.207 -29.154 1.00 61.31 72 PRO A C 1
ATOM 586 O O . PRO A 1 72 ? 10.409 3.832 -29.859 1.00 61.31 72 PRO A O 1
ATOM 589 N N . CYS A 1 73 ? 11.863 5.433 -29.236 1.00 65.44 73 CYS A N 1
ATOM 590 C CA . CYS A 1 73 ? 11.477 6.382 -30.267 1.00 65.44 73 CYS A CA 1
ATOM 591 C C . CYS A 1 73 ? 11.668 5.686 -31.623 1.00 65.44 73 CYS A C 1
ATOM 593 O O . CYS A 1 73 ? 12.806 5.399 -32.005 1.00 65.44 73 CYS A O 1
ATOM 595 N N . GLN A 1 74 ? 10.588 5.377 -32.348 1.00 66.06 74 GLN A N 1
ATOM 596 C CA . GLN A 1 74 ? 10.734 4.921 -33.726 1.00 66.06 74 GLN A CA 1
ATOM 597 C C . GLN A 1 74 ? 11.383 6.068 -34.494 1.00 66.06 74 GLN A C 1
ATOM 599 O O . GLN A 1 74 ? 10.824 7.160 -34.594 1.00 66.06 74 GLN A O 1
ATOM 604 N N . ARG A 1 75 ? 12.616 5.843 -34.958 1.00 57.53 75 ARG A N 1
ATOM 605 C CA . ARG A 1 75 ? 13.368 6.806 -35.757 1.00 57.53 75 ARG A CA 1
ATOM 606 C C . ARG A 1 75 ? 12.515 7.131 -36.983 1.00 57.53 75 ARG A C 1
ATOM 608 O O . ARG A 1 75 ? 12.318 6.267 -37.834 1.00 57.53 75 ARG A O 1
ATOM 615 N N . GLY A 1 76 ? 11.957 8.343 -37.002 1.00 58.62 76 GLY A N 1
ATOM 616 C CA . GLY A 1 76 ? 11.176 8.866 -38.117 1.00 58.62 76 GLY A CA 1
ATOM 617 C C . GLY A 1 76 ? 11.952 8.698 -39.419 1.00 58.62 76 GLY A C 1
ATOM 618 O O . GLY A 1 76 ? 13.173 8.853 -39.438 1.00 58.62 76 GLY A O 1
ATOM 619 N N . GLY A 1 77 ? 11.218 8.286 -40.448 1.00 59.62 77 GLY A N 1
ATOM 620 C CA . GLY A 1 77 ? 11.735 7.716 -41.680 1.00 59.62 77 GLY A CA 1
ATOM 621 C C . GLY A 1 77 ? 12.754 8.571 -42.424 1.00 59.62 77 GLY A C 1
ATOM 622 O O . GLY A 1 77 ? 12.771 9.798 -42.346 1.00 59.62 77 GLY A O 1
ATOM 623 N N . ASP A 1 78 ? 13.570 7.841 -43.175 1.00 59.91 78 ASP A N 1
ATOM 624 C CA . ASP A 1 78 ? 14.420 8.298 -44.266 1.00 59.91 78 ASP A CA 1
ATOM 625 C C . ASP A 1 78 ? 13.591 9.177 -45.225 1.00 59.91 78 ASP A C 1
ATOM 627 O O . ASP A 1 78 ? 12.834 8.676 -46.058 1.00 59.91 78 ASP A O 1
ATOM 631 N N . PHE A 1 79 ? 13.698 10.499 -45.090 1.00 59.81 79 PHE A N 1
ATOM 632 C CA . PHE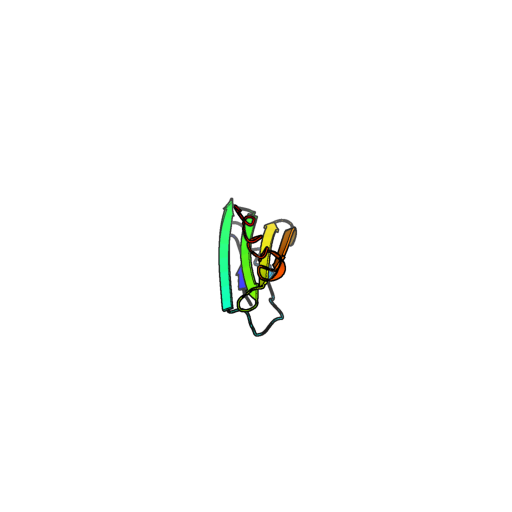 A 1 79 ? 13.289 11.420 -46.146 1.00 59.81 79 PHE A CA 1
ATOM 633 C C . PHE A 1 79 ? 14.434 11.470 -47.158 1.00 59.81 79 PHE A C 1
ATOM 635 O O . PHE A 1 79 ? 15.406 12.207 -46.982 1.00 59.81 79 PHE A O 1
ATOM 642 N N . ARG A 1 80 ? 14.327 10.601 -48.167 1.00 54.59 80 ARG A N 1
ATOM 643 C CA . ARG A 1 80 ? 15.047 10.721 -49.438 1.00 54.59 80 ARG A CA 1
ATOM 644 C C . ARG A 1 80 ? 14.485 11.861 -50.275 1.00 54.59 80 ARG A C 1
ATOM 646 O O . ARG A 1 80 ? 13.249 12.047 -50.242 1.00 54.59 80 ARG A O 1
#

Foldseek 3Di:
DDWDAAPPDGQIDDDDDPAPQFPDKDWDDPDRFKIWIKTDNHDFKIKIWIAGSVVRDTPDIDIGGNVVVPDPDPPPDDPD

Secondary structure (DSSP, 8-state):
-EEE--TTS---EEE----TTEEEEEEEESSSSEEEEEEEESSSEEEEEEEETTTTEEEEEEEEETTTT-----------

pLDDT: mean 78.86, std 13.37, range [54.59, 95.88]